Protein AF-A0ABD3WCD5-F1 (afdb_monomer_lite)

pLDDT: mean 80.93, std 11.36, range [48.03, 92.94]

Radius of gyration: 14.45 Å; chains: 1; bounding box: 34×31×34 Å

Sequence (154 aa):
MRLLLVGHSIVARLASNNYLLQVCRVPPGLILQYRLQVPLTYIIFMQIGENEVGREDPSQIMSHIINLCRMYSGMGIEYILVGAFWPRSAPRGISVGQYNRIINSELSRIDEVVPGVHFVHAIGFHRRYLHVDGVHSSVQGRRWFFTECVNIHL

Organism: Sinanodonta woodiana (NCBI:txid1069815)

Structure (mmCIF, N/CA/C/O backbone):
data_AF-A0ABD3WCD5-F1
#
_entry.id   AF-A0ABD3WCD5-F1
#
loop_
_atom_site.group_PDB
_atom_site.id
_atom_site.type_symbol
_atom_site.label_atom_id
_atom_site.label_alt_id
_atom_site.label_comp_id
_atom_site.label_asym_id
_atom_site.label_entity_id
_atom_site.label_seq_id
_atom_site.pdbx_PDB_ins_code
_atom_site.Cartn_x
_atom_site.Cartn_y
_atom_site.Cartn_z
_atom_site.occupancy
_atom_site.B_iso_or_equiv
_atom_site.auth_seq_id
_atom_site.auth_comp_id
_atom_site.auth_asym_id
_atom_site.auth_atom_id
_atom_site.pdbx_PDB_model_num
ATOM 1 N N . MET A 1 1 ? -16.436 -8.201 13.209 1.00 61.59 1 MET A N 1
ATOM 2 C CA . MET A 1 1 ? -15.375 -7.265 12.785 1.00 61.59 1 MET A CA 1
ATOM 3 C C . MET A 1 1 ? -15.573 -6.933 11.312 1.00 61.59 1 MET A C 1
ATOM 5 O O . MET A 1 1 ? -15.885 -7.850 10.559 1.00 61.59 1 MET A O 1
ATOM 9 N N . ARG A 1 2 ? -15.502 -5.658 10.908 1.00 75.94 2 ARG A N 1
ATOM 10 C CA . ARG A 1 2 ? -15.674 -5.232 9.504 1.00 75.94 2 ARG A CA 1
ATOM 11 C C . ARG A 1 2 ? -14.385 -4.573 9.017 1.00 75.94 2 ARG A C 1
ATOM 13 O O . ARG A 1 2 ? -13.809 -3.772 9.745 1.00 75.94 2 ARG A O 1
ATOM 20 N N . LEU A 1 3 ? -13.935 -4.932 7.817 1.00 80.81 3 LEU A N 1
ATOM 21 C CA . LEU A 1 3 ? -12.689 -4.440 7.232 1.00 80.81 3 LEU A CA 1
ATOM 22 C C . LEU A 1 3 ? -13.011 -3.462 6.094 1.00 80.81 3 LEU A C 1
ATOM 24 O O . LEU A 1 3 ? -13.668 -3.827 5.117 1.00 80.81 3 LEU A O 1
ATOM 28 N N . LEU A 1 4 ? -12.548 -2.221 6.220 1.00 84.38 4 LEU A N 1
ATOM 29 C CA . LEU A 1 4 ? -12.576 -1.220 5.156 1.00 84.38 4 LEU A CA 1
ATOM 30 C C . LEU A 1 4 ? -11.232 -1.252 4.431 1.00 84.38 4 LEU A C 1
ATOM 32 O O . LEU A 1 4 ? -10.194 -1.025 5.046 1.00 84.38 4 LEU A O 1
ATOM 36 N N . LEU A 1 5 ? -11.249 -1.485 3.121 1.00 84.56 5 LEU A N 1
ATOM 37 C CA . LEU A 1 5 ? -10.057 -1.361 2.294 1.00 84.56 5 LEU A CA 1
ATOM 38 C C . LEU A 1 5 ? -10.027 0.013 1.615 1.00 84.56 5 LEU A C 1
ATOM 40 O O . LEU A 1 5 ? -10.919 0.365 0.839 1.00 84.56 5 LEU A O 1
ATOM 44 N N . VAL A 1 6 ? -8.970 0.778 1.855 1.00 84.88 6 VAL A N 1
ATOM 45 C CA . VAL A 1 6 ? -8.737 2.092 1.249 1.00 84.88 6 VAL A CA 1
ATOM 46 C C . VAL A 1 6 ? -7.532 1.988 0.331 1.00 84.88 6 VAL A C 1
ATOM 48 O O . VAL A 1 6 ? -6.440 1.609 0.750 1.00 84.88 6 VAL A O 1
ATOM 51 N N . GLY A 1 7 ? -7.703 2.315 -0.944 1.00 84.06 7 GLY A N 1
ATOM 52 C CA . GLY A 1 7 ? -6.586 2.237 -1.870 1.00 84.06 7 GLY A CA 1
ATOM 53 C C . GLY A 1 7 ? -6.920 2.561 -3.307 1.00 84.06 7 GLY A C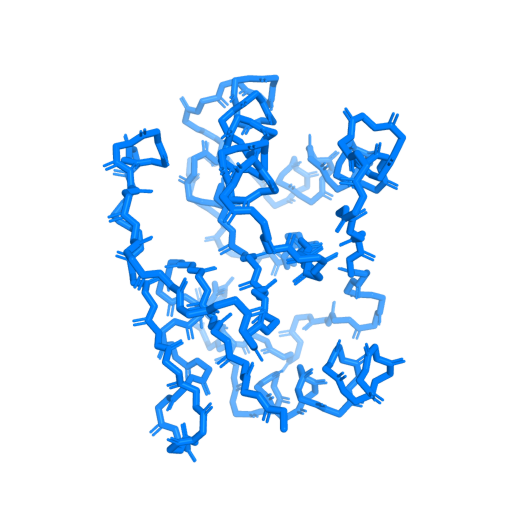 1
ATOM 54 O O . GLY A 1 7 ? -7.988 3.062 -3.645 1.00 84.06 7 GLY A O 1
ATOM 55 N N . HIS A 1 8 ? -5.965 2.273 -4.179 1.00 83.25 8 HIS A N 1
ATOM 56 C CA . HIS A 1 8 ? -6.095 2.507 -5.611 1.00 83.25 8 HIS A CA 1
ATOM 57 C C . HIS A 1 8 ? -6.776 1.326 -6.335 1.00 83.25 8 HIS A C 1
ATOM 59 O O . HIS A 1 8 ? -7.551 0.558 -5.765 1.00 83.25 8 HIS A O 1
ATOM 65 N N . SER A 1 9 ? -6.493 1.161 -7.630 1.00 80.44 9 SER A N 1
ATOM 66 C CA . SER A 1 9 ? -7.024 0.070 -8.455 1.00 80.44 9 SER A CA 1
ATOM 67 C C . SER A 1 9 ? -6.618 -1.326 -7.972 1.00 80.44 9 SER A C 1
ATOM 69 O O . SER A 1 9 ? -7.360 -2.276 -8.210 1.00 80.44 9 SER A O 1
ATOM 71 N N . ILE A 1 10 ? -5.478 -1.464 -7.288 1.00 80.31 10 ILE A N 1
ATOM 72 C CA . ILE A 1 10 ? -5.042 -2.725 -6.671 1.00 80.31 10 ILE A CA 1
ATOM 73 C C . ILE A 1 10 ? -6.029 -3.159 -5.588 1.00 80.31 10 ILE A C 1
ATOM 75 O O . ILE A 1 10 ? -6.574 -4.260 -5.662 1.00 80.31 10 ILE A O 1
ATOM 79 N N . VAL A 1 11 ? -6.336 -2.260 -4.653 1.00 77.25 11 VAL A N 1
ATOM 80 C CA . VAL A 1 11 ? -7.286 -2.518 -3.569 1.00 77.25 11 VAL A CA 1
ATOM 81 C C . VAL A 1 11 ? -8.700 -2.734 -4.097 1.00 77.25 11 VAL A C 1
ATOM 83 O O . VAL A 1 11 ? -9.379 -3.673 -3.688 1.00 77.25 11 VAL A O 1
ATOM 86 N N . ALA A 1 12 ? -9.121 -1.950 -5.092 1.00 74.12 12 ALA A N 1
ATOM 87 C CA . ALA A 1 12 ? -10.424 -2.146 -5.720 1.00 74.12 12 ALA A CA 1
ATOM 88 C C . ALA A 1 12 ? -10.592 -3.541 -6.343 1.00 74.12 12 ALA A C 1
ATOM 90 O O . ALA A 1 12 ? -11.680 -4.114 -6.316 1.00 74.12 12 ALA A O 1
ATOM 91 N N . ARG A 1 13 ? -9.508 -4.135 -6.854 1.00 77.31 13 ARG A N 1
ATOM 92 C CA . ARG A 1 13 ? -9.529 -5.504 -7.383 1.00 77.31 13 ARG A CA 1
ATOM 93 C C . ARG A 1 13 ? -9.530 -6.578 -6.295 1.00 77.31 13 ARG A C 1
ATOM 95 O O . ARG A 1 13 ? -9.967 -7.695 -6.594 1.00 77.31 13 ARG A O 1
ATOM 102 N N . LEU A 1 14 ? -9.096 -6.274 -5.067 1.00 75.94 14 LEU A N 1
ATOM 103 C CA . LEU A 1 14 ? -9.151 -7.210 -3.935 1.00 75.94 14 LEU A CA 1
ATOM 104 C C . LEU A 1 14 ? -10.593 -7.498 -3.512 1.00 75.94 14 LEU A C 1
ATOM 106 O O . LEU A 1 14 ? -10.928 -8.655 -3.272 1.00 75.94 14 LEU A O 1
ATOM 110 N N . ALA A 1 15 ? -11.465 -6.487 -3.505 1.00 69.00 15 ALA A N 1
ATOM 111 C CA . ALA A 1 15 ? -12.844 -6.658 -3.041 1.00 69.00 15 ALA A CA 1
ATOM 112 C C . ALA A 1 15 ? -13.832 -7.180 -4.080 1.00 69.00 15 ALA A C 1
ATOM 114 O O . ALA A 1 15 ? -14.967 -7.483 -3.728 1.00 69.00 15 ALA A O 1
ATOM 115 N N . SER A 1 16 ? -13.411 -7.342 -5.340 1.00 63.44 16 SER A N 1
ATOM 116 C CA . SER A 1 16 ? -14.290 -7.820 -6.423 1.00 63.44 16 SER A CA 1
ATOM 117 C C . SER A 1 16 ? -14.991 -9.165 -6.155 1.00 63.44 16 SER A C 1
ATOM 119 O O . SER A 1 16 ? -15.909 -9.499 -6.890 1.00 63.44 16 SER A O 1
ATOM 121 N N . ASN A 1 17 ? -14.612 -9.907 -5.103 1.00 55.50 17 ASN A N 1
ATOM 122 C CA . ASN A 1 17 ? -15.208 -11.193 -4.727 1.00 55.50 17 ASN A CA 1
ATOM 123 C C . ASN A 1 17 ? -15.587 -11.318 -3.236 1.00 55.50 17 ASN A C 1
ATOM 125 O O . ASN A 1 17 ? -15.798 -12.437 -2.774 1.00 55.50 17 ASN A O 1
ATOM 129 N N . ASN A 1 18 ? -15.621 -10.233 -2.451 1.00 55.78 18 ASN A N 1
ATOM 130 C CA . ASN A 1 18 ? -15.864 -10.346 -1.008 1.00 55.78 18 ASN A CA 1
ATOM 131 C C . ASN A 1 18 ? -16.772 -9.220 -0.488 1.00 55.78 18 ASN A C 1
ATOM 133 O O . ASN A 1 18 ? -16.373 -8.062 -0.394 1.00 55.78 18 ASN A O 1
ATOM 137 N N . TYR A 1 19 ? -18.004 -9.589 -0.143 1.00 48.03 19 TYR A N 1
ATOM 138 C CA . TYR A 1 19 ? -19.089 -8.705 0.306 1.00 48.03 19 TYR A CA 1
ATOM 139 C C . TYR A 1 19 ? -18.855 -8.087 1.693 1.00 48.03 19 TYR A C 1
ATOM 141 O O . TYR A 1 19 ? -19.581 -7.179 2.092 1.00 48.03 19 TYR A O 1
ATOM 149 N N . LEU A 1 20 ? -17.840 -8.553 2.427 1.00 49.34 20 LEU A N 1
ATOM 150 C CA . LEU A 1 20 ? -17.441 -7.999 3.725 1.00 49.34 20 LEU A CA 1
ATOM 151 C C . LEU A 1 20 ? -16.447 -6.834 3.611 1.00 49.34 20 LEU A C 1
ATOM 153 O O . LEU A 1 20 ? -16.042 -6.283 4.633 1.00 49.34 20 LEU A O 1
ATOM 157 N N . LEU A 1 21 ? -16.050 -6.470 2.388 1.00 56.59 21 LEU A N 1
ATOM 158 C CA . LEU A 1 21 ? -15.049 -5.444 2.122 1.00 56.59 21 LEU A CA 1
ATOM 159 C C . LEU A 1 21 ? -15.707 -4.234 1.481 1.00 56.59 21 LEU A C 1
ATOM 161 O O . LEU A 1 21 ? -16.128 -4.266 0.324 1.00 56.59 21 LEU A O 1
ATOM 165 N N . GLN A 1 22 ? -15.739 -3.133 2.219 1.00 57.59 22 GLN A N 1
ATOM 166 C CA . GLN A 1 22 ? -16.003 -1.843 1.608 1.00 57.59 22 GLN A CA 1
ATOM 167 C C . GLN A 1 22 ? -14.700 -1.370 0.956 1.00 57.59 22 GLN A C 1
ATOM 169 O O . GLN A 1 22 ? -13.646 -1.384 1.589 1.00 57.59 22 GLN A O 1
ATOM 174 N N . VAL A 1 23 ? -14.752 -1.001 -0.324 1.00 57.66 23 VAL A N 1
ATOM 175 C CA . VAL A 1 23 ? -13.612 -0.392 -1.017 1.00 57.66 23 VAL A CA 1
ATOM 176 C C . VAL A 1 23 ? -13.849 1.079 -1.147 1.00 57.66 23 VAL A C 1
ATOM 178 O O . VAL A 1 23 ? -14.877 1.515 -1.665 1.00 57.66 23 VAL A O 1
ATOM 181 N N . CYS A 1 24 ? -12.822 1.828 -0.799 1.00 58.81 24 CYS A N 1
ATOM 182 C CA . CYS A 1 24 ? -12.738 3.211 -1.171 1.00 58.81 24 CYS A CA 1
ATOM 183 C C . CYS A 1 24 ? -11.581 3.457 -2.117 1.00 58.81 24 CYS A C 1
ATOM 185 O O . CYS A 1 24 ? -10.412 3.271 -1.774 1.00 58.81 24 CYS A O 1
ATOM 187 N N . ARG A 1 25 ? -11.946 3.856 -3.337 1.00 58.09 25 ARG A N 1
ATOM 188 C CA . ARG A 1 25 ? -10.995 4.166 -4.392 1.00 58.09 25 ARG A CA 1
ATOM 189 C C . ARG A 1 25 ? -10.514 5.601 -4.232 1.00 58.09 25 ARG A C 1
ATOM 191 O O . ARG A 1 25 ? -11.295 6.530 -4.428 1.00 58.09 25 ARG A O 1
ATOM 198 N N . VAL A 1 26 ? -9.229 5.762 -3.950 1.00 61.12 26 VAL A N 1
ATOM 199 C CA . VAL A 1 26 ? -8.553 7.063 -3.985 1.00 61.12 26 VAL A CA 1
ATOM 200 C C . VAL A 1 26 ? -8.084 7.309 -5.426 1.00 61.12 26 VAL A C 1
ATOM 202 O O . VAL A 1 26 ? -7.414 6.442 -5.996 1.00 61.12 26 VAL A O 1
ATOM 205 N N . PRO A 1 27 ? -8.479 8.409 -6.091 1.00 59.75 27 PRO A N 1
ATOM 206 C CA . PRO A 1 27 ? -7.898 8.781 -7.378 1.00 59.75 27 PRO A CA 1
ATOM 207 C C . PRO A 1 27 ? -6.436 9.227 -7.207 1.00 59.75 27 PRO A C 1
ATOM 209 O O . PRO A 1 27 ? -6.113 9.817 -6.175 1.00 59.75 27 PRO A O 1
ATOM 212 N N . PRO A 1 28 ? -5.559 8.996 -8.205 1.00 62.06 28 PRO A N 1
ATOM 213 C CA . PRO A 1 28 ? -4.180 9.479 -8.143 1.00 62.06 28 PRO A CA 1
ATOM 214 C C . PRO A 1 28 ? -4.120 10.988 -7.865 1.00 62.06 28 PRO A C 1
ATOM 216 O O . PRO A 1 28 ? -4.871 11.745 -8.484 1.00 62.06 28 PRO A O 1
ATOM 219 N N . GLY A 1 29 ? -3.242 11.411 -6.954 1.00 60.25 29 GLY A N 1
ATOM 220 C CA . GLY A 1 29 ? -3.066 12.822 -6.571 1.00 60.25 29 GLY A CA 1
ATOM 221 C C . GLY A 1 29 ? -4.110 13.398 -5.597 1.00 60.25 29 GLY A C 1
ATOM 222 O O . GLY A 1 29 ? -4.049 14.583 -5.285 1.00 60.25 29 GLY A O 1
ATOM 223 N N . LEU A 1 30 ? -5.061 12.597 -5.091 1.00 59.94 30 LEU A N 1
ATOM 224 C CA . LEU A 1 30 ? -6.111 13.059 -4.160 1.00 59.94 30 LEU A CA 1
ATOM 225 C C . LEU A 1 30 ? -6.010 12.471 -2.744 1.00 59.94 30 LEU A C 1
ATOM 227 O O . LEU A 1 30 ? -6.994 12.496 -2.004 1.00 59.94 30 LEU A O 1
ATOM 231 N N . ILE A 1 31 ? -4.836 11.977 -2.333 1.00 60.31 31 ILE A N 1
ATOM 232 C CA . ILE A 1 31 ? -4.644 11.353 -1.008 1.00 60.31 31 ILE A CA 1
ATOM 233 C C . ILE A 1 31 ? -5.119 12.280 0.129 1.00 60.31 31 ILE A C 1
ATOM 235 O O . ILE A 1 31 ? -5.769 11.819 1.062 1.00 60.31 31 ILE A O 1
ATOM 239 N N . LEU A 1 32 ? -4.876 13.593 0.019 1.00 52.41 32 LEU A N 1
ATOM 240 C CA . LEU A 1 32 ? -5.211 14.579 1.056 1.00 52.41 32 LEU A CA 1
ATOM 241 C C . LEU A 1 32 ? -6.680 15.033 1.091 1.00 52.41 32 LEU A C 1
ATOM 243 O O . LEU A 1 32 ? -7.121 15.578 2.100 1.00 52.41 32 LEU A O 1
ATOM 247 N N . GLN A 1 33 ? -7.449 14.848 0.016 1.00 56.41 33 GLN A N 1
ATOM 248 C CA . GLN A 1 33 ? -8.845 15.318 -0.048 1.00 56.41 33 GLN A CA 1
ATOM 249 C C . GLN A 1 33 ? -9.851 14.246 0.389 1.00 56.41 33 GLN A C 1
ATOM 251 O O . GLN A 1 33 ? -11.064 14.462 0.367 1.00 56.41 33 GLN A O 1
ATOM 256 N N . TYR A 1 34 ? -9.358 13.075 0.782 1.00 60.50 34 TYR A N 1
ATOM 257 C CA . TYR A 1 34 ? -10.184 11.896 0.931 1.00 60.50 34 TYR A CA 1
ATOM 258 C C . TYR A 1 34 ? -10.731 11.752 2.352 1.00 60.50 34 TYR A C 1
ATOM 260 O O . TYR A 1 34 ? -10.074 11.201 3.230 1.00 60.50 34 TYR A O 1
ATOM 268 N N . ARG A 1 35 ? -11.955 12.242 2.581 1.00 64.31 35 ARG A N 1
ATOM 269 C CA . ARG A 1 35 ? -12.676 12.098 3.854 1.00 64.31 35 ARG A CA 1
ATOM 270 C C . ARG A 1 35 ? -13.801 11.087 3.712 1.00 64.31 35 ARG A C 1
ATOM 272 O O . ARG A 1 35 ? -14.767 11.335 2.995 1.00 64.31 35 ARG A O 1
ATOM 279 N N . LEU A 1 36 ? -13.697 9.976 4.429 1.00 69.56 36 LEU A N 1
ATOM 280 C CA . LEU A 1 36 ? -14.781 9.009 4.544 1.00 69.56 36 LEU A CA 1
ATOM 281 C C . LEU A 1 36 ? -15.383 9.066 5.935 1.00 69.56 36 LEU A C 1
ATOM 283 O O . LEU A 1 36 ? -14.661 9.062 6.928 1.00 69.56 36 LEU A O 1
ATOM 287 N N . GLN A 1 37 ? -16.709 9.041 6.005 1.00 72.62 37 GLN A N 1
ATOM 288 C CA . GLN A 1 37 ? -17.386 8.688 7.243 1.00 72.62 37 GLN A CA 1
ATOM 289 C C . GLN A 1 37 ? -17.296 7.171 7.412 1.00 72.62 37 GLN A C 1
ATOM 291 O O . GLN A 1 37 ? -17.922 6.416 6.669 1.00 72.62 37 GLN A O 1
ATOM 296 N N . VAL A 1 38 ? -16.473 6.737 8.364 1.00 73.62 38 VAL A N 1
ATOM 297 C CA . VAL A 1 38 ? -16.245 5.323 8.671 1.00 73.62 38 VAL A CA 1
ATOM 298 C C . VAL A 1 38 ? -16.751 5.064 10.088 1.00 73.62 38 VAL A C 1
ATOM 300 O O . VAL A 1 38 ? -16.364 5.798 10.998 1.00 73.62 38 VAL A O 1
ATOM 303 N N . PRO A 1 39 ? -17.623 4.065 10.312 1.00 77.62 39 PRO A N 1
ATOM 304 C CA . PRO A 1 39 ? -18.032 3.707 11.664 1.00 77.62 39 PRO A CA 1
ATOM 305 C C . PRO A 1 39 ? -16.829 3.248 12.498 1.00 77.62 39 PRO A C 1
ATOM 307 O O . PRO A 1 39 ? -15.974 2.525 11.991 1.00 77.62 39 PRO A O 1
ATOM 310 N N . LEU A 1 40 ? -16.807 3.595 13.789 1.00 79.31 40 LEU A N 1
ATOM 311 C CA . LEU A 1 40 ? -15.679 3.312 14.694 1.00 79.31 40 LEU A CA 1
ATOM 312 C C . LEU A 1 40 ? -15.339 1.820 14.841 1.00 79.31 40 LEU A C 1
ATOM 314 O O . LEU A 1 40 ? -14.239 1.460 15.232 1.00 79.31 40 LEU A O 1
ATOM 318 N N . THR A 1 41 ? -16.277 0.939 14.499 1.00 79.94 41 THR A N 1
ATOM 319 C CA . THR A 1 41 ? -16.129 -0.520 14.592 1.00 79.94 41 THR A CA 1
ATOM 320 C C . THR A 1 41 ? -15.359 -1.151 13.428 1.00 79.94 41 THR A C 1
ATOM 322 O O . THR A 1 41 ? -15.253 -2.381 13.359 1.00 79.94 41 THR A O 1
ATOM 325 N N . TYR A 1 42 ? -14.875 -0.346 12.479 1.00 80.75 42 TYR A N 1
ATOM 326 C CA . TYR A 1 42 ? -14.117 -0.829 11.330 1.00 80.75 42 TYR A CA 1
ATOM 327 C C . TYR A 1 42 ? -12.620 -0.828 11.604 1.00 80.75 42 TYR A C 1
ATOM 329 O O . TYR A 1 42 ? -12.067 0.128 12.136 1.00 80.75 42 TYR A O 1
ATOM 337 N N . ILE A 1 43 ? -11.966 -1.873 11.108 1.00 85.88 43 ILE A N 1
ATOM 338 C CA . ILE A 1 43 ? -10.527 -1.858 10.867 1.00 85.88 43 ILE A CA 1
ATOM 339 C C . ILE A 1 43 ? -10.317 -1.270 9.480 1.00 85.88 43 ILE A C 1
ATOM 341 O O . ILE A 1 43 ? -11.002 -1.666 8.531 1.00 85.88 43 ILE A O 1
ATOM 345 N N . ILE A 1 44 ? -9.387 -0.330 9.351 1.00 88.31 44 ILE A N 1
ATOM 346 C CA . ILE A 1 44 ? -9.058 0.273 8.059 1.00 88.31 44 ILE A CA 1
ATOM 347 C C . ILE A 1 44 ? -7.732 -0.295 7.580 1.00 88.31 44 ILE A C 1
ATOM 349 O O . ILE A 1 44 ? -6.715 -0.072 8.217 1.00 88.31 44 ILE A O 1
ATOM 353 N N . PHE A 1 45 ? -7.722 -0.970 6.434 1.00 89.69 45 PHE A N 1
ATOM 354 C CA . PHE A 1 45 ? -6.492 -1.315 5.728 1.00 89.69 45 PHE A CA 1
ATOM 355 C C . PHE A 1 45 ? -6.261 -0.338 4.575 1.00 89.69 45 PHE A C 1
ATOM 357 O O . PHE A 1 45 ? -7.093 -0.226 3.672 1.00 89.69 45 PHE A O 1
ATOM 364 N N . MET A 1 46 ? -5.127 0.354 4.588 1.00 89.56 46 MET A N 1
ATOM 365 C CA . MET A 1 46 ? -4.739 1.345 3.593 1.00 89.56 46 MET A CA 1
ATOM 366 C C . MET A 1 46 ? -3.573 0.843 2.746 1.00 89.56 46 MET A C 1
ATOM 368 O O . MET A 1 46 ? -2.507 0.531 3.265 1.00 89.56 46 MET A O 1
ATOM 372 N N . GLN A 1 47 ? -3.745 0.850 1.427 1.00 88.19 47 GLN A N 1
ATOM 373 C CA . GLN A 1 47 ? -2.657 0.687 0.461 1.00 88.19 47 GLN A CA 1
ATOM 374 C C . GLN A 1 47 ? -2.784 1.781 -0.608 1.00 88.19 47 GLN A C 1
ATOM 376 O O . GLN A 1 47 ? -3.503 1.662 -1.608 1.00 88.19 47 GLN A O 1
ATOM 381 N N . ILE A 1 48 ? -2.107 2.896 -0.342 1.00 88.06 48 ILE A N 1
ATOM 382 C CA . ILE A 1 48 ? -2.179 4.179 -1.059 1.00 88.06 48 ILE A CA 1
ATOM 383 C C . ILE A 1 48 ? -0.767 4.726 -1.306 1.00 88.06 48 ILE A C 1
ATOM 385 O O . ILE A 1 48 ? 0.164 4.300 -0.644 1.00 88.06 48 ILE A O 1
ATOM 389 N N . GLY A 1 49 ? -0.591 5.656 -2.248 1.00 87.31 49 GLY A N 1
ATOM 390 C CA . GLY A 1 49 ? 0.715 6.267 -2.560 1.00 87.31 49 GLY A CA 1
ATOM 391 C C . GLY A 1 49 ? 1.529 5.566 -3.658 1.00 87.31 49 GLY A C 1
ATOM 392 O O . GLY A 1 49 ? 2.433 6.154 -4.243 1.00 87.31 49 GLY A O 1
ATOM 393 N N . GLU A 1 50 ? 1.203 4.318 -4.007 1.00 87.69 50 GLU A N 1
ATOM 394 C CA . GLU A 1 50 ? 1.964 3.564 -5.015 1.00 87.69 50 GLU A CA 1
ATOM 395 C C . GLU A 1 50 ? 1.914 4.159 -6.440 1.00 87.69 50 GLU A C 1
ATOM 397 O O . GLU A 1 50 ? 2.740 3.819 -7.290 1.00 87.69 50 GLU A O 1
ATOM 402 N N . ASN A 1 51 ? 0.911 4.983 -6.760 1.00 85.31 51 ASN A N 1
ATOM 403 C CA . ASN A 1 51 ? 0.779 5.602 -8.086 1.00 85.31 51 ASN A CA 1
ATOM 404 C C . ASN A 1 51 ? 1.523 6.933 -8.197 1.00 85.31 51 ASN A C 1
ATOM 406 O O . ASN A 1 51 ? 1.744 7.415 -9.311 1.00 85.31 51 ASN A O 1
ATOM 410 N N . GLU A 1 52 ? 1.873 7.502 -7.053 1.00 86.88 52 GLU A N 1
ATOM 411 C CA . GLU A 1 52 ? 2.605 8.744 -6.882 1.00 86.88 52 GLU A CA 1
ATOM 412 C C . GLU A 1 52 ? 4.121 8.493 -6.961 1.00 86.88 52 GLU A C 1
ATOM 414 O O . GLU A 1 52 ? 4.884 9.392 -7.310 1.00 86.88 52 GLU A O 1
ATOM 419 N N . VAL A 1 53 ? 4.572 7.250 -6.741 1.00 87.06 53 VAL A N 1
ATOM 420 C CA . VAL A 1 53 ? 5.982 6.859 -6.902 1.00 87.06 53 VAL A CA 1
ATOM 421 C C . VAL A 1 53 ? 6.459 7.128 -8.330 1.00 87.06 53 VAL A C 1
ATOM 423 O O . VAL A 1 53 ? 5.877 6.633 -9.296 1.00 87.06 53 VAL A O 1
ATOM 426 N N . GLY A 1 54 ? 7.547 7.892 -8.457 1.00 85.12 54 GLY A N 1
ATOM 427 C CA . GLY A 1 54 ? 8.086 8.346 -9.745 1.00 85.12 54 GLY A CA 1
ATOM 428 C C . GLY A 1 54 ? 7.455 9.639 -10.271 1.00 85.12 54 GLY A C 1
ATOM 429 O O . GLY A 1 54 ? 7.835 10.098 -11.344 1.00 85.12 54 GLY A O 1
ATOM 430 N N . ARG A 1 55 ? 6.497 10.222 -9.540 1.00 85.81 55 ARG A N 1
ATOM 431 C CA . ARG A 1 55 ? 5.853 11.509 -9.856 1.00 85.81 55 ARG A CA 1
ATOM 432 C C . ARG A 1 55 ? 6.026 12.534 -8.742 1.00 85.81 55 ARG A C 1
ATOM 434 O O . ARG A 1 55 ? 6.181 13.712 -9.035 1.00 85.81 55 ARG A O 1
ATOM 441 N N . GLU A 1 56 ? 5.992 12.074 -7.498 1.00 85.62 56 GLU A N 1
ATOM 442 C CA . GLU A 1 56 ? 6.150 12.888 -6.296 1.00 85.62 56 GLU A CA 1
ATOM 443 C C . GLU A 1 56 ? 7.409 12.478 -5.530 1.00 85.62 56 GLU A C 1
ATOM 445 O O . GLU A 1 56 ? 7.916 11.358 -5.676 1.00 85.62 56 GLU A O 1
ATOM 450 N N . ASP A 1 57 ? 7.909 13.398 -4.706 1.00 87.06 57 ASP A N 1
ATOM 451 C CA . ASP A 1 57 ? 9.008 13.105 -3.795 1.00 87.06 57 ASP A CA 1
ATOM 452 C C . ASP A 1 57 ? 8.557 12.085 -2.725 1.00 87.06 57 ASP A C 1
ATOM 454 O O . ASP A 1 57 ? 7.451 12.215 -2.186 1.00 87.06 57 ASP A O 1
ATOM 458 N N . PRO A 1 58 ? 9.379 11.077 -2.372 1.00 86.75 58 PRO A N 1
ATOM 459 C CA . PRO A 1 58 ? 9.004 10.070 -1.377 1.00 86.75 58 PRO A CA 1
ATOM 460 C C . PRO A 1 58 ? 8.570 10.661 -0.030 1.00 86.75 58 PRO A C 1
ATOM 462 O O . PRO A 1 58 ? 7.642 10.140 0.591 1.00 86.75 58 PRO A O 1
ATOM 465 N N . SER A 1 59 ? 9.175 11.773 0.401 1.00 88.38 59 SER A N 1
ATOM 466 C CA . SER A 1 59 ? 8.798 12.450 1.647 1.00 88.38 59 SER A CA 1
ATOM 467 C C . SER A 1 59 ? 7.402 13.079 1.570 1.00 88.38 59 SER A C 1
ATOM 469 O O . SER A 1 59 ? 6.664 13.056 2.557 1.00 88.38 59 SER A O 1
ATOM 471 N N . GLN A 1 60 ? 6.994 13.574 0.396 1.00 88.94 60 GLN A N 1
ATOM 472 C CA . GLN A 1 60 ? 5.644 14.099 0.171 1.00 88.94 60 GLN A CA 1
ATOM 473 C C . GLN A 1 60 ? 4.610 12.976 0.232 1.00 88.94 60 GLN A C 1
ATOM 475 O O . GLN A 1 60 ? 3.613 13.100 0.945 1.00 88.94 60 GLN A O 1
ATOM 480 N N . ILE A 1 61 ? 4.890 11.845 -0.423 1.00 88.94 61 ILE A N 1
ATOM 481 C CA . ILE A 1 61 ? 4.023 10.659 -0.383 1.00 88.94 61 ILE A CA 1
ATOM 482 C C . ILE A 1 61 ? 3.847 10.186 1.066 1.00 88.94 61 ILE A C 1
ATOM 484 O O . ILE A 1 61 ? 2.720 9.982 1.519 1.00 88.94 61 ILE A O 1
ATOM 488 N N . MET A 1 62 ? 4.943 10.080 1.823 1.00 90.31 62 MET A N 1
ATOM 489 C CA . MET A 1 62 ? 4.906 9.702 3.239 1.00 90.31 62 MET A CA 1
ATOM 490 C C . MET A 1 62 ? 4.112 10.694 4.092 1.00 90.31 62 MET A C 1
ATOM 492 O O . MET A 1 62 ? 3.273 10.276 4.889 1.00 90.31 62 MET A O 1
ATOM 496 N N . SER A 1 63 ? 4.315 11.998 3.897 1.00 90.75 63 SER A N 1
ATOM 497 C CA . SER A 1 63 ? 3.551 13.044 4.587 1.00 90.75 63 SER A CA 1
ATOM 498 C C . SER A 1 63 ? 2.047 12.916 4.323 1.00 90.75 63 SER A C 1
ATOM 500 O O . SER A 1 63 ? 1.243 12.973 5.256 1.00 90.75 63 SER A O 1
ATOM 502 N N . HIS A 1 64 ? 1.648 12.657 3.074 1.00 88.81 64 HIS A N 1
ATOM 503 C CA . HIS A 1 64 ? 0.246 12.437 2.718 1.00 88.81 64 HIS A CA 1
ATOM 504 C C . HIS A 1 64 ? -0.351 11.217 3.434 1.00 88.81 64 HIS A C 1
ATOM 506 O O . HIS A 1 64 ? -1.456 11.307 3.972 1.00 88.81 64 HIS A O 1
ATOM 512 N N . ILE A 1 65 ? 0.386 10.103 3.488 1.00 91.38 65 ILE A N 1
ATOM 513 C CA . ILE A 1 65 ? -0.042 8.879 4.181 1.00 91.38 65 ILE A CA 1
ATOM 514 C C . ILE A 1 65 ? -0.179 9.128 5.690 1.00 91.38 65 ILE A C 1
ATOM 516 O O . ILE A 1 65 ? -1.212 8.794 6.271 1.00 91.38 65 ILE A O 1
ATOM 520 N N . ILE A 1 66 ? 0.812 9.767 6.319 1.00 92.19 66 ILE A N 1
ATOM 521 C CA . ILE A 1 66 ? 0.802 10.102 7.753 1.00 92.19 66 ILE A CA 1
ATOM 522 C C . ILE A 1 66 ? -0.386 11.004 8.095 1.00 92.19 66 ILE A C 1
ATOM 524 O O . ILE A 1 66 ? -1.100 10.742 9.064 1.00 92.19 66 ILE A O 1
ATOM 528 N N . ASN A 1 67 ? -0.629 12.049 7.301 1.00 90.88 67 ASN A N 1
ATOM 529 C CA . ASN A 1 67 ? -1.744 12.969 7.525 1.00 90.88 67 ASN A CA 1
ATOM 530 C C . ASN A 1 67 ? -3.094 12.258 7.418 1.00 90.88 67 ASN A C 1
ATOM 532 O O . ASN A 1 67 ? -3.980 12.502 8.238 1.00 90.88 67 ASN A O 1
ATOM 536 N N . LEU A 1 68 ? -3.239 11.342 6.457 1.00 88.81 68 LEU A N 1
ATOM 537 C CA . LEU A 1 68 ? -4.451 10.544 6.327 1.00 88.81 68 LEU A CA 1
ATOM 538 C C . LEU A 1 68 ? -4.650 9.627 7.542 1.00 88.81 68 LEU A C 1
ATOM 540 O O . LEU A 1 68 ? -5.746 9.572 8.097 1.00 88.81 68 LEU A O 1
ATOM 544 N N . CYS A 1 69 ? -3.591 8.960 8.002 1.00 91.38 69 CYS A N 1
ATOM 545 C CA . CYS A 1 69 ? -3.657 8.106 9.185 1.00 91.38 69 CYS A CA 1
ATOM 546 C C . CYS A 1 69 ? -4.022 8.900 10.446 1.00 91.38 69 CYS A C 1
ATOM 548 O O . CYS A 1 69 ? -4.910 8.491 11.190 1.00 91.38 69 CYS A O 1
ATOM 550 N N . ARG A 1 70 ? -3.403 10.070 10.655 1.00 91.44 70 ARG A N 1
ATOM 551 C CA . ARG A 1 70 ? -3.728 10.978 11.769 1.00 91.44 70 ARG A CA 1
ATOM 552 C C . ARG A 1 70 ? -5.172 11.450 11.726 1.00 91.44 70 ARG A C 1
ATOM 554 O O . ARG A 1 70 ? -5.809 11.534 12.769 1.00 91.44 70 ARG A O 1
ATOM 561 N N . MET A 1 71 ? -5.695 11.734 10.536 1.00 89.06 71 MET A N 1
ATOM 562 C CA . MET A 1 71 ? -7.093 12.114 10.370 1.00 89.06 71 MET A CA 1
ATOM 563 C C . MET A 1 71 ? -8.031 10.989 10.830 1.00 89.06 71 MET A C 1
ATOM 565 O O . MET A 1 71 ? -8.923 11.255 11.627 1.00 89.06 71 MET A O 1
ATOM 569 N N . TYR A 1 72 ? -7.826 9.744 10.383 1.00 87.88 72 TYR A N 1
ATOM 570 C CA . TYR A 1 72 ? -8.678 8.621 10.801 1.00 87.88 72 TYR A CA 1
ATOM 571 C C . TYR A 1 72 ? -8.496 8.248 12.278 1.00 87.88 72 TYR A C 1
ATOM 573 O O . TYR A 1 72 ? -9.485 7.992 12.962 1.00 87.88 72 TYR A O 1
ATOM 581 N N . SER A 1 73 ? -7.266 8.287 12.795 1.00 88.56 73 SER A N 1
ATOM 582 C CA . SER A 1 73 ? -6.986 8.078 14.222 1.00 88.56 73 SER A CA 1
ATOM 583 C C . SER A 1 73 ? -7.691 9.143 15.076 1.00 88.56 73 SER A C 1
ATOM 585 O O . SE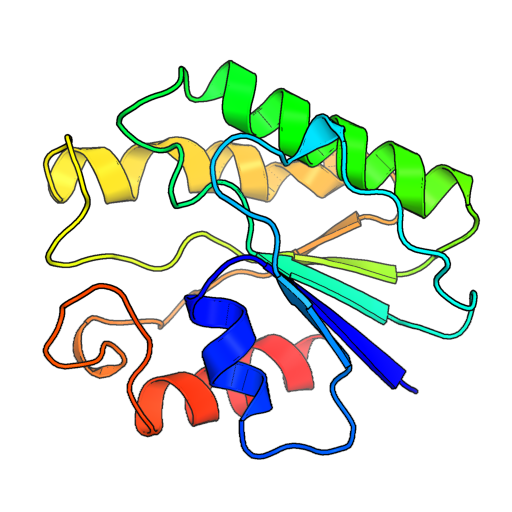R A 1 73 ? -8.404 8.816 16.021 1.00 88.56 73 SER A O 1
ATOM 587 N N . GLY A 1 74 ? -7.635 10.416 14.665 1.00 87.00 74 GLY A N 1
ATOM 588 C CA . GLY A 1 74 ? -8.349 11.522 15.315 1.00 87.00 74 GLY A CA 1
ATOM 589 C C . GLY A 1 74 ? -9.879 11.436 15.234 1.00 87.00 74 GLY A C 1
ATOM 590 O O . GLY A 1 74 ? -10.565 12.102 16.005 1.00 87.00 74 GLY A O 1
ATOM 591 N N . MET A 1 75 ? -10.429 10.605 14.342 1.00 86.25 75 MET A N 1
ATOM 592 C CA . MET A 1 75 ? -11.860 10.280 14.301 1.00 86.25 75 MET A CA 1
ATOM 593 C C . MET A 1 75 ? -12.247 9.165 15.285 1.00 86.25 75 MET A C 1
ATOM 595 O O . MET A 1 75 ? -13.429 8.850 15.377 1.00 86.25 75 MET A O 1
ATOM 599 N N . GLY A 1 76 ? -11.292 8.576 16.012 1.00 86.75 76 GLY A N 1
ATOM 600 C CA . GLY A 1 76 ? -11.519 7.478 16.955 1.00 86.75 76 GLY A CA 1
ATOM 601 C C . GLY A 1 76 ? -11.411 6.081 16.338 1.00 86.75 76 GLY A C 1
ATOM 602 O O . GLY A 1 76 ? -11.892 5.123 16.935 1.00 86.75 76 GLY A O 1
ATOM 603 N N . ILE A 1 77 ? -10.824 5.944 15.142 1.00 86.44 77 ILE A N 1
ATOM 604 C CA . ILE A 1 77 ? -10.517 4.627 14.568 1.00 86.44 77 ILE A CA 1
ATOM 605 C C . ILE A 1 77 ? -9.275 4.070 15.264 1.00 86.44 77 ILE A C 1
ATOM 607 O O . ILE A 1 77 ? -8.175 4.586 15.074 1.00 86.44 77 ILE A O 1
ATOM 611 N N . GLU A 1 78 ? -9.451 3.006 16.044 1.00 81.31 78 GLU A N 1
ATOM 612 C CA . GLU A 1 78 ? -8.377 2.429 16.864 1.00 81.31 78 GLU A CA 1
ATOM 613 C C . GLU A 1 78 ? -7.403 1.545 16.073 1.00 81.31 78 GLU A C 1
ATOM 615 O O . GLU A 1 78 ? -6.246 1.419 16.459 1.00 81.31 78 GLU A O 1
ATOM 620 N N . TYR A 1 79 ? -7.855 0.950 14.963 1.00 87.06 79 TYR A N 1
ATOM 621 C CA . TYR A 1 79 ? -7.078 -0.031 14.202 1.00 87.06 79 TYR A CA 1
ATOM 622 C C . TYR A 1 79 ? -6.931 0.384 12.739 1.00 87.06 79 TYR A C 1
ATOM 624 O O . TYR A 1 79 ? -7.792 0.111 11.891 1.00 87.06 79 TYR A O 1
ATOM 632 N N . ILE A 1 80 ? -5.804 1.032 12.440 1.00 91.31 80 ILE A N 1
ATOM 633 C CA . ILE A 1 80 ? -5.410 1.414 11.082 1.00 91.31 80 ILE A CA 1
ATOM 634 C C . ILE A 1 80 ? -4.203 0.575 10.670 1.00 91.31 80 ILE A C 1
ATOM 636 O O . ILE A 1 80 ? -3.134 0.654 11.263 1.00 91.31 80 ILE A O 1
ATOM 640 N N . LEU A 1 81 ? -4.366 -0.214 9.620 1.00 91.94 81 LEU A N 1
ATOM 641 C CA . LEU A 1 81 ? -3.326 -1.022 9.006 1.00 91.94 81 LEU A CA 1
ATOM 642 C C . LEU A 1 81 ? -2.834 -0.315 7.742 1.00 91.94 81 LEU A C 1
ATOM 644 O O . LEU A 1 81 ? -3.634 -0.005 6.862 1.00 91.94 81 LEU A O 1
ATOM 648 N N . VAL A 1 82 ? -1.532 -0.084 7.607 1.00 92.12 82 VAL A N 1
ATOM 649 C CA . VAL A 1 82 ? -0.928 0.484 6.393 1.00 92.12 82 VAL A CA 1
ATOM 650 C C . VAL A 1 82 ? -0.082 -0.580 5.715 1.00 92.12 82 VAL A C 1
ATOM 652 O O . VAL A 1 82 ? 0.921 -1.037 6.256 1.00 92.12 82 VAL A O 1
ATOM 655 N N . GLY A 1 83 ? -0.505 -0.996 4.526 1.00 90.50 83 GLY A N 1
ATOM 656 C CA . GLY A 1 83 ? 0.160 -2.028 3.746 1.00 90.50 83 GLY A CA 1
ATOM 657 C C . GLY A 1 83 ? 1.441 -1.540 3.081 1.00 90.50 83 GLY A C 1
ATOM 658 O O . GLY A 1 83 ? 1.491 -0.448 2.511 1.00 90.50 83 GLY A O 1
ATOM 659 N N . ALA A 1 84 ? 2.458 -2.398 3.084 1.00 89.94 84 ALA A N 1
ATOM 660 C CA . ALA A 1 84 ? 3.650 -2.225 2.266 1.00 89.94 84 ALA A CA 1
ATO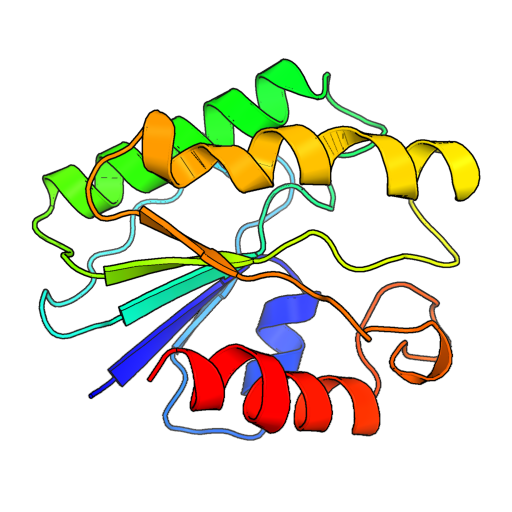M 661 C C . ALA A 1 84 ? 3.296 -2.104 0.777 1.00 89.94 84 ALA A C 1
ATOM 663 O O . ALA A 1 84 ? 2.395 -2.780 0.271 1.00 89.94 84 ALA A O 1
ATOM 664 N N . PHE A 1 85 ? 4.071 -1.303 0.049 1.00 89.06 85 PHE A N 1
ATOM 665 C CA . PHE A 1 85 ? 3.952 -1.203 -1.398 1.00 89.06 85 PHE A CA 1
ATOM 666 C C . PHE A 1 85 ? 4.389 -2.516 -2.022 1.00 89.06 85 PHE A C 1
ATOM 668 O O . PHE A 1 85 ? 5.490 -3.017 -1.755 1.00 89.06 85 PHE A O 1
ATOM 675 N N . TRP A 1 86 ? 3.531 -3.071 -2.870 1.00 88.62 86 TRP A N 1
ATOM 676 C CA . TRP A 1 86 ? 3.833 -4.323 -3.543 1.00 88.62 86 TRP A CA 1
ATOM 677 C C . TRP A 1 86 ? 4.838 -4.094 -4.666 1.00 88.62 86 TRP A C 1
ATOM 679 O O . TRP A 1 86 ? 4.793 -3.057 -5.338 1.00 88.62 86 TRP A O 1
ATOM 689 N N . PRO A 1 87 ? 5.739 -5.059 -4.917 1.00 88.19 87 PRO A N 1
ATOM 690 C CA . PRO A 1 87 ? 6.654 -4.968 -6.040 1.00 88.19 87 PRO A CA 1
ATOM 691 C C . PRO A 1 87 ? 5.873 -4.852 -7.349 1.00 88.19 87 PRO A C 1
ATOM 693 O O . PRO A 1 87 ? 4.899 -5.571 -7.567 1.00 88.19 87 PRO A O 1
ATOM 696 N N . ARG A 1 88 ? 6.342 -3.993 -8.254 1.00 88.88 88 ARG A N 1
ATOM 697 C CA . ARG A 1 88 ? 5.799 -3.859 -9.615 1.00 88.88 88 ARG A CA 1
ATOM 698 C C . ARG A 1 88 ? 6.843 -4.310 -10.631 1.00 88.88 88 ARG A C 1
ATOM 700 O O . ARG A 1 88 ? 8.032 -4.026 -10.480 1.00 88.88 88 ARG A O 1
ATOM 707 N N . SER A 1 89 ? 6.428 -5.022 -11.676 1.00 89.19 89 SER A N 1
ATOM 708 C CA . SER A 1 89 ? 7.296 -5.296 -12.832 1.00 89.19 89 SER A CA 1
ATOM 709 C C . SER A 1 89 ? 7.188 -4.221 -13.912 1.00 89.19 89 SER A C 1
ATOM 711 O O . SER A 1 89 ? 8.107 -4.112 -14.718 1.00 89.19 89 SER A O 1
ATOM 713 N N . ALA A 1 90 ? 6.134 -3.401 -13.882 1.00 87.75 90 ALA A N 1
ATOM 714 C CA . ALA A 1 90 ? 5.935 -2.267 -14.785 1.00 87.75 90 ALA A CA 1
ATOM 715 C C . ALA A 1 90 ? 5.491 -0.989 -14.026 1.00 87.75 90 ALA A C 1
ATOM 717 O O . ALA A 1 90 ? 4.365 -0.519 -14.208 1.00 87.75 90 ALA A O 1
ATOM 718 N N . PRO A 1 91 ? 6.327 -0.427 -13.126 1.00 87.62 91 PRO A N 1
ATOM 719 C CA . PRO A 1 91 ? 6.017 0.844 -12.472 1.00 87.62 91 PRO A CA 1
ATOM 720 C C . PRO A 1 91 ? 5.982 1.999 -13.486 1.00 87.62 91 PRO A C 1
ATOM 722 O O . PRO A 1 91 ? 6.661 1.979 -14.511 1.00 87.62 91 PRO A O 1
ATOM 725 N N . ARG A 1 92 ? 5.168 3.022 -13.209 1.00 83.56 92 ARG A N 1
ATOM 726 C CA . ARG A 1 92 ? 5.001 4.180 -14.100 1.00 83.56 92 ARG A CA 1
ATOM 727 C C . ARG A 1 92 ? 6.056 5.237 -13.792 1.00 83.56 92 ARG A C 1
ATOM 729 O O . ARG A 1 92 ? 6.191 5.622 -12.642 1.00 83.56 92 ARG A O 1
ATOM 736 N N . GLY A 1 93 ? 6.744 5.743 -14.814 1.00 84.88 93 GLY A N 1
ATOM 737 C CA . GLY A 1 93 ? 7.636 6.905 -14.681 1.00 84.88 93 GLY A CA 1
ATOM 738 C C . GLY A 1 93 ? 8.929 6.664 -13.893 1.00 84.88 93 GLY A C 1
ATOM 739 O O . GLY A 1 93 ? 9.657 7.612 -13.632 1.00 84.88 93 GLY A O 1
ATOM 740 N N . ILE A 1 94 ? 9.238 5.419 -13.518 1.00 88.31 94 ILE A N 1
ATOM 741 C CA . ILE A 1 94 ? 10.432 5.074 -12.742 1.00 88.31 94 ILE A CA 1
ATOM 742 C C . ILE A 1 94 ? 10.896 3.649 -13.064 1.00 88.31 94 ILE A C 1
ATOM 744 O O . ILE A 1 94 ? 10.105 2.827 -13.523 1.00 88.31 94 ILE A O 1
ATOM 748 N N . SER A 1 95 ? 12.172 3.329 -12.829 1.00 89.56 95 SER A N 1
ATOM 749 C CA . SER A 1 95 ? 12.670 1.958 -13.005 1.00 89.56 95 SER A CA 1
ATOM 750 C C . SER A 1 95 ? 12.199 1.021 -11.883 1.00 89.56 95 SER A C 1
ATOM 752 O O . SER A 1 95 ? 11.991 1.439 -10.744 1.00 89.56 95 SER A O 1
ATOM 754 N N . VAL A 1 96 ? 12.104 -0.282 -12.174 1.00 86.94 96 VAL A N 1
ATOM 755 C CA . VAL A 1 96 ? 11.758 -1.324 -11.182 1.00 86.94 96 VAL A CA 1
ATOM 756 C C . VAL A 1 96 ? 12.700 -1.304 -9.975 1.00 86.94 96 VAL A C 1
ATOM 758 O O . VAL A 1 96 ? 12.253 -1.390 -8.832 1.00 86.94 96 VAL A O 1
ATOM 761 N N . GLY A 1 97 ? 14.009 -1.189 -10.223 1.00 80.56 97 GLY A N 1
ATOM 762 C CA . GLY A 1 97 ? 15.017 -1.206 -9.164 1.00 80.56 97 GLY A CA 1
ATOM 763 C C . GLY A 1 97 ? 14.951 0.024 -8.260 1.00 80.56 97 GLY A C 1
ATOM 764 O O . GLY A 1 97 ? 15.285 -0.063 -7.082 1.00 80.56 97 GLY A O 1
ATOM 765 N N . GLN A 1 98 ? 14.518 1.167 -8.788 1.00 83.31 98 GLN A N 1
ATOM 766 C CA . GLN A 1 98 ? 14.240 2.354 -7.985 1.00 83.31 98 GLN A CA 1
ATOM 767 C C . GLN A 1 98 ? 12.928 2.179 -7.213 1.00 83.31 98 GLN A C 1
ATOM 769 O O . GLN A 1 98 ? 12.956 2.251 -5.992 1.00 83.31 98 GLN A O 1
ATOM 774 N N . TYR A 1 99 ? 11.819 1.843 -7.879 1.00 84.00 99 TYR A N 1
ATOM 775 C CA . TYR A 1 99 ? 10.497 1.699 -7.249 1.00 84.00 99 TYR A CA 1
ATOM 776 C C . TYR A 1 99 ? 10.522 0.822 -5.986 1.00 84.00 99 TYR A C 1
ATOM 778 O O . TYR A 1 99 ? 10.039 1.229 -4.932 1.00 84.00 99 TYR A O 1
ATOM 786 N N . ASN A 1 100 ? 11.152 -0.355 -6.063 1.00 72.69 100 ASN A N 1
ATOM 787 C CA . ASN A 1 100 ? 11.172 -1.312 -4.952 1.00 72.69 100 ASN A CA 1
ATOM 788 C C . ASN A 1 100 ? 11.978 -0.842 -3.724 1.00 72.69 100 ASN A C 1
ATOM 790 O O . ASN A 1 100 ? 11.851 -1.445 -2.663 1.00 72.69 100 ASN A O 1
ATOM 794 N N . ARG A 1 101 ? 12.813 0.197 -3.853 1.00 75.94 101 ARG A N 1
ATOM 795 C CA . ARG A 1 101 ? 13.675 0.708 -2.773 1.00 75.94 101 ARG A CA 1
ATOM 796 C C . ARG A 1 101 ? 13.115 1.937 -2.051 1.00 75.94 101 ARG A C 1
ATOM 798 O O . ARG A 1 101 ? 13.700 2.340 -1.058 1.00 75.94 101 ARG A O 1
ATOM 805 N N . ILE A 1 102 ? 12.046 2.556 -2.555 1.00 71.81 102 ILE A N 1
ATOM 806 C CA . ILE A 1 102 ? 11.840 3.996 -2.333 1.00 71.81 102 ILE A CA 1
ATOM 807 C C . ILE A 1 102 ? 10.982 4.370 -1.111 1.00 71.81 102 ILE A C 1
ATOM 809 O O . ILE A 1 102 ? 11.191 5.455 -0.585 1.00 71.81 102 ILE A O 1
ATOM 813 N N . ILE A 1 103 ? 10.069 3.519 -0.617 1.00 78.56 103 ILE A N 1
ATOM 814 C CA . ILE A 1 103 ? 9.121 3.930 0.452 1.00 78.56 103 ILE A CA 1
ATOM 815 C C . ILE A 1 103 ? 8.912 2.903 1.578 1.00 78.56 103 ILE A C 1
ATOM 817 O O . ILE A 1 103 ? 8.591 3.287 2.699 1.00 78.56 103 ILE A O 1
ATOM 821 N N . ASN A 1 104 ? 9.119 1.604 1.343 1.00 84.94 104 ASN A N 1
ATOM 822 C CA . ASN A 1 104 ? 8.768 0.592 2.351 1.00 84.94 104 ASN A CA 1
ATOM 823 C C . ASN A 1 104 ? 9.580 0.685 3.656 1.00 84.94 104 ASN A C 1
ATOM 825 O O . ASN A 1 104 ? 9.063 0.281 4.691 1.00 84.94 104 ASN A O 1
ATOM 829 N N . SER A 1 105 ? 10.807 1.220 3.624 1.00 84.62 105 SER A N 1
ATOM 830 C CA . SER A 1 105 ? 11.609 1.461 4.836 1.00 84.62 105 SER A CA 1
ATOM 831 C C . SER A 1 105 ? 11.041 2.578 5.712 1.00 84.62 105 SER A C 1
ATOM 833 O O . SER A 1 105 ? 11.125 2.508 6.933 1.00 84.62 105 SER A O 1
ATOM 835 N N . GLU A 1 106 ? 10.455 3.601 5.091 1.00 86.75 106 GLU A N 1
ATOM 836 C CA . GLU A 1 106 ? 9.808 4.703 5.806 1.00 86.75 106 GLU A CA 1
ATOM 837 C C . GLU A 1 106 ? 8.436 4.264 6.327 1.00 86.75 106 GLU A C 1
ATOM 839 O O . GLU A 1 106 ? 8.094 4.516 7.480 1.00 86.75 106 GLU A O 1
ATOM 844 N N . LEU A 1 107 ? 7.665 3.530 5.514 1.00 89.56 107 LEU A N 1
ATOM 845 C CA . LEU A 1 107 ? 6.375 2.984 5.945 1.00 89.56 107 LEU A CA 1
ATOM 846 C C . LEU A 1 107 ? 6.502 2.009 7.113 1.00 89.56 107 LEU A C 1
ATOM 848 O O . LEU A 1 107 ? 5.607 1.979 7.954 1.00 89.56 107 LEU A O 1
ATOM 852 N N . SER A 1 108 ? 7.592 1.240 7.202 1.00 90.56 108 SER A N 1
ATOM 853 C CA . SER A 1 108 ? 7.778 0.287 8.302 1.00 90.56 108 SER A CA 1
ATOM 854 C C . SER A 1 108 ? 7.954 0.929 9.673 1.00 90.56 108 SER A C 1
ATOM 856 O O . SER A 1 108 ? 8.001 0.204 10.655 1.00 90.56 108 SER A O 1
ATOM 858 N N . ARG A 1 109 ? 8.070 2.259 9.731 1.00 91.62 109 ARG A N 1
ATOM 859 C CA . ARG A 1 109 ? 8.208 3.041 10.964 1.00 91.62 109 ARG A CA 1
ATOM 860 C C . ARG A 1 109 ? 6.990 3.925 11.229 1.00 91.62 109 ARG A C 1
ATOM 862 O O . ARG A 1 109 ? 7.054 4.859 12.022 1.00 91.62 109 ARG A O 1
ATOM 869 N N . ILE A 1 110 ? 5.886 3.710 10.509 1.00 91.75 110 ILE A N 1
ATOM 870 C CA . ILE A 1 110 ? 4.702 4.573 10.606 1.00 91.75 110 ILE A CA 1
ATOM 871 C C . ILE A 1 110 ? 4.034 4.514 11.987 1.00 91.75 110 ILE A C 1
ATOM 873 O O . ILE A 1 110 ? 3.468 5.510 12.435 1.00 91.75 110 ILE A O 1
ATOM 877 N N . ASP A 1 111 ? 4.143 3.377 12.663 1.00 91.94 111 ASP A N 1
ATOM 878 C CA . ASP A 1 111 ? 3.684 3.131 14.029 1.00 91.94 111 ASP A CA 1
ATOM 879 C C . ASP A 1 111 ? 4.457 3.966 15.063 1.00 91.94 111 ASP A C 1
ATOM 881 O O . ASP A 1 111 ? 3.873 4.422 16.046 1.00 91.94 111 ASP A O 1
ATOM 885 N N . GLU A 1 112 ? 5.733 4.272 14.800 1.00 92.94 112 GLU A N 1
ATOM 886 C CA . GLU A 1 112 ? 6.530 5.206 15.612 1.00 92.94 112 GLU A CA 1
ATOM 887 C C . GLU A 1 112 ? 6.018 6.658 15.501 1.00 92.94 112 GLU A C 1
ATOM 889 O O . GLU A 1 112 ? 6.237 7.474 16.398 1.00 92.94 112 GLU A O 1
ATOM 894 N N . VAL A 1 113 ? 5.350 7.004 14.393 1.00 92.62 113 VAL A N 1
ATOM 895 C CA . VAL A 1 113 ? 4.971 8.387 14.041 1.00 92.62 113 VAL A CA 1
ATOM 896 C C . VAL A 1 113 ? 3.489 8.681 14.295 1.00 92.62 113 VAL A C 1
ATOM 898 O O . VAL A 1 113 ? 3.108 9.844 14.509 1.00 92.62 113 VAL A O 1
ATOM 901 N N . VAL A 1 114 ? 2.636 7.657 14.237 1.00 92.56 114 VAL A N 1
ATOM 902 C CA . VAL A 1 114 ? 1.186 7.775 14.409 1.00 92.56 114 VAL A CA 1
ATOM 903 C C . VAL A 1 114 ? 0.676 6.652 15.324 1.00 92.56 114 VAL A C 1
ATOM 905 O O . VAL A 1 114 ? 0.529 5.516 14.873 1.00 92.56 114 VAL A O 1
ATOM 908 N N . PRO A 1 115 ? 0.352 6.955 16.597 1.00 88.19 115 PRO A N 1
ATOM 909 C CA . PRO A 1 115 ? -0.204 5.969 17.521 1.00 88.19 115 PRO A CA 1
ATOM 910 C C . PRO A 1 115 ? -1.491 5.314 16.990 1.00 88.19 115 PRO A C 1
ATOM 912 O O . PRO A 1 115 ? -2.360 5.995 16.441 1.00 88.19 115 PRO A O 1
ATOM 915 N N . GLY A 1 116 ? -1.615 3.994 17.169 1.00 85.75 116 GLY A N 1
ATOM 916 C CA . GLY A 1 116 ? -2.757 3.198 16.685 1.00 85.75 116 GLY A CA 1
ATOM 917 C C . GLY A 1 116 ? -2.693 2.820 15.197 1.00 85.75 116 GLY A C 1
ATOM 918 O O . GLY A 1 116 ? -3.626 2.222 14.659 1.00 85.75 116 GLY A O 1
ATOM 919 N N . VAL A 1 117 ? -1.599 3.165 14.514 1.00 92.62 117 VAL A N 1
ATOM 920 C CA . VAL A 1 117 ? -1.326 2.718 13.146 1.00 92.62 117 VAL A CA 1
ATOM 921 C C . VAL A 1 117 ? -0.318 1.582 13.186 1.00 92.62 117 VAL A C 1
ATOM 923 O O . VAL A 1 117 ? 0.676 1.655 13.899 1.00 92.62 117 VAL A O 1
ATOM 926 N N . HIS A 1 118 ? -0.556 0.549 12.387 1.00 91.62 118 HIS A N 1
ATOM 927 C CA . HIS A 1 118 ? 0.315 -0.611 12.279 1.00 91.62 118 HIS A CA 1
ATOM 928 C C . HIS A 1 118 ? 0.745 -0.816 10.834 1.00 91.62 118 HIS A C 1
ATOM 930 O O . HIS A 1 118 ? -0.077 -0.795 9.913 1.00 91.62 118 HIS A O 1
ATOM 936 N N . PHE A 1 119 ? 2.035 -1.058 10.625 1.00 91.25 119 PHE A N 1
ATOM 937 C CA . PHE A 1 119 ? 2.540 -1.439 9.317 1.00 91.25 119 PHE A CA 1
ATOM 938 C C . PHE A 1 119 ? 2.274 -2.922 9.035 1.00 91.25 119 PHE A C 1
ATOM 940 O O . PHE A 1 119 ? 2.581 -3.790 9.852 1.00 91.25 119 PHE A O 1
ATOM 947 N N . VAL A 1 120 ? 1.735 -3.221 7.853 1.00 89.31 120 VAL A N 1
ATOM 948 C CA . VAL A 1 120 ? 1.522 -4.589 7.373 1.00 89.31 120 VAL A CA 1
ATOM 949 C C . VAL A 1 120 ? 2.548 -4.900 6.297 1.00 89.31 120 VAL A C 1
ATOM 951 O O . VAL A 1 120 ? 2.486 -4.404 5.166 1.00 89.31 120 VAL A O 1
ATOM 954 N N . HIS A 1 121 ? 3.500 -5.754 6.656 1.00 85.44 121 HIS A N 1
ATOM 955 C CA . HIS A 1 121 ? 4.546 -6.202 5.753 1.00 85.44 121 HIS A CA 1
ATOM 956 C C . HIS A 1 121 ? 3.970 -7.038 4.602 1.00 85.44 121 HIS A C 1
ATOM 958 O O . HIS A 1 121 ? 3.070 -7.852 4.783 1.00 85.44 121 HIS A O 1
ATOM 964 N N . ALA A 1 122 ? 4.567 -6.906 3.415 1.00 82.94 122 ALA A N 1
ATOM 965 C CA . ALA A 1 122 ? 4.288 -7.776 2.271 1.00 82.94 122 ALA A CA 1
ATOM 966 C C . ALA A 1 122 ? 5.389 -8.842 2.072 1.00 82.94 122 ALA A C 1
ATOM 968 O O . ALA A 1 122 ? 5.754 -9.166 0.938 1.00 82.94 122 ALA A O 1
ATOM 969 N N . ILE A 1 123 ? 5.978 -9.348 3.167 1.00 77.56 123 ILE A N 1
ATOM 970 C CA . ILE A 1 123 ? 7.053 -10.354 3.108 1.00 77.56 123 ILE A CA 1
ATOM 971 C C . ILE A 1 123 ? 6.517 -11.604 2.410 1.00 77.56 123 ILE A C 1
ATOM 973 O O . ILE A 1 123 ? 5.535 -12.190 2.840 1.00 77.56 123 ILE A O 1
ATOM 977 N N . GLY A 1 124 ? 7.166 -12.012 1.319 1.00 79.56 124 GLY A N 1
ATOM 978 C CA . GLY A 1 124 ? 6.730 -13.152 0.511 1.00 79.56 124 GLY A CA 1
ATOM 979 C C . GLY A 1 124 ? 5.804 -12.790 -0.653 1.00 79.56 124 GLY A C 1
ATOM 980 O O . GLY A 1 124 ? 5.509 -13.667 -1.468 1.00 79.56 124 GLY A O 1
ATOM 981 N N . PHE A 1 125 ? 5.390 -11.524 -0.815 1.00 82.94 125 PHE A N 1
ATOM 982 C CA . PHE A 1 125 ? 4.703 -11.106 -2.037 1.00 82.94 125 PHE A CA 1
ATOM 983 C C . PHE A 1 125 ? 5.702 -11.015 -3.199 1.00 82.94 125 PHE A C 1
ATOM 985 O O . PHE A 1 125 ? 6.598 -10.171 -3.224 1.00 82.94 125 PHE A O 1
ATOM 992 N N . HIS A 1 126 ? 5.549 -11.888 -4.193 1.00 84.12 126 HIS A N 1
ATOM 993 C CA . HIS A 1 126 ? 6.467 -11.996 -5.327 1.00 84.12 126 HIS A CA 1
ATOM 994 C C . HIS A 1 126 ? 5.777 -11.725 -6.663 1.00 84.12 126 HIS A C 1
ATOM 996 O O . HIS A 1 126 ? 4.556 -11.762 -6.774 1.00 84.12 126 HIS A O 1
ATOM 1002 N N . ARG A 1 127 ? 6.573 -11.549 -7.726 1.00 81.81 127 ARG A N 1
ATOM 1003 C CA . ARG A 1 127 ? 6.072 -11.307 -9.093 1.00 81.81 127 ARG A CA 1
ATOM 1004 C C . ARG A 1 127 ? 5.032 -12.325 -9.577 1.00 81.81 127 ARG A C 1
ATOM 1006 O O . ARG A 1 127 ? 4.149 -11.942 -10.328 1.00 81.81 127 ARG A O 1
ATOM 1013 N N . ARG A 1 128 ? 5.079 -13.586 -9.124 1.00 87.19 128 ARG A N 1
ATOM 1014 C CA . ARG A 1 128 ? 4.064 -14.612 -9.458 1.00 87.19 128 ARG A CA 1
ATOM 1015 C C . ARG A 1 128 ? 2.642 -14.257 -8.992 1.00 87.19 128 ARG A C 1
ATOM 1017 O O . ARG A 1 128 ? 1.662 -14.785 -9.506 1.00 87.19 12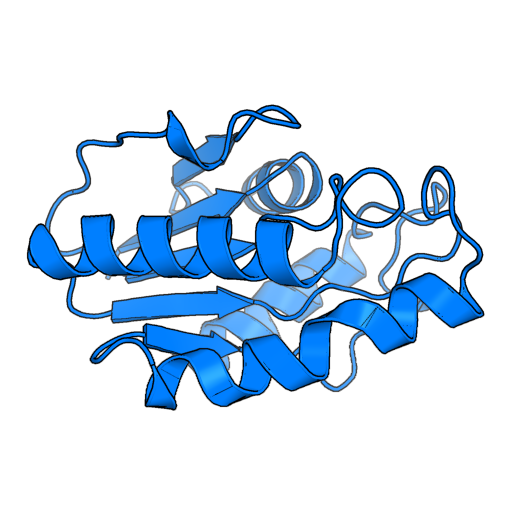8 ARG A O 1
ATOM 1024 N N . TYR A 1 129 ? 2.528 -13.365 -8.013 1.00 89.19 129 TYR A N 1
ATOM 1025 C CA . TYR A 1 129 ? 1.264 -12.862 -7.483 1.00 89.19 129 TYR A CA 1
ATOM 1026 C C . TYR A 1 129 ? 0.771 -11.604 -8.194 1.00 89.19 129 TYR A C 1
ATOM 1028 O O . TYR A 1 129 ? -0.324 -11.124 -7.896 1.00 89.19 129 TYR A O 1
ATOM 1036 N N . LEU A 1 130 ? 1.539 -11.092 -9.156 1.00 87.56 130 LEU A N 1
ATOM 1037 C CA . LEU A 1 130 ? 1.100 -10.030 -10.044 1.00 87.56 130 LEU A CA 1
ATOM 1038 C C . LEU A 1 130 ? 0.306 -10.607 -11.214 1.00 87.56 130 LEU A C 1
ATOM 1040 O O . LEU A 1 130 ? 0.523 -11.725 -11.679 1.00 87.56 130 LEU A O 1
ATOM 1044 N N . HIS A 1 131 ? -0.640 -9.811 -11.680 1.00 89.88 131 HIS A N 1
ATOM 1045 C CA . HIS A 1 131 ? -1.326 -9.980 -12.942 1.00 89.88 131 HIS A CA 1
ATOM 1046 C C . HIS A 1 131 ? 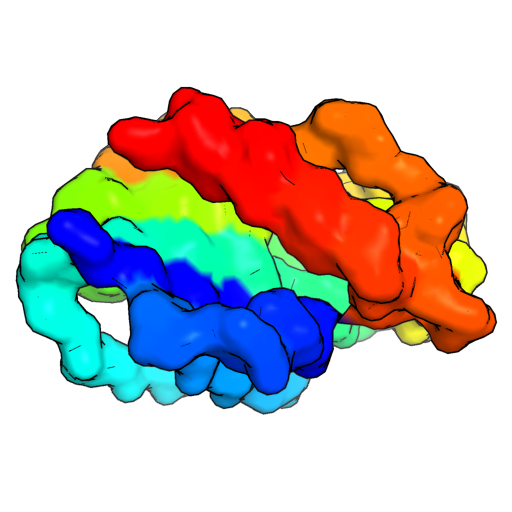-0.345 -9.760 -14.105 1.00 89.88 131 HIS A C 1
ATOM 1048 O O . HIS A 1 131 ? 0.742 -9.210 -13.927 1.00 89.88 131 HIS A O 1
ATOM 1054 N N . VAL A 1 132 ? -0.746 -10.148 -15.319 1.00 87.81 132 VAL A N 1
ATOM 1055 C CA . VAL A 1 132 ? 0.089 -10.012 -16.527 1.00 87.81 132 VAL A CA 1
ATOM 1056 C C . VAL A 1 132 ? 0.456 -8.562 -16.856 1.00 87.81 132 VAL A C 1
ATOM 1058 O O . VAL A 1 132 ? 1.433 -8.322 -17.554 1.00 87.81 132 VAL A O 1
ATOM 1061 N N . ASP A 1 133 ? -0.290 -7.591 -16.320 1.00 88.31 133 ASP A N 1
ATOM 1062 C CA . ASP A 1 133 ? 0.027 -6.163 -16.449 1.00 88.31 133 ASP A CA 1
ATOM 1063 C C . ASP A 1 133 ? 1.187 -5.700 -15.554 1.00 88.31 133 ASP A C 1
ATOM 1065 O O . ASP A 1 133 ? 1.629 -4.558 -15.666 1.00 88.31 133 ASP A O 1
ATOM 1069 N N . GLY A 1 134 ? 1.683 -6.560 -14.660 1.00 86.56 134 GLY A N 1
ATOM 1070 C CA . GLY A 1 134 ? 2.839 -6.267 -13.824 1.00 86.56 134 GLY A CA 1
ATOM 1071 C C . GLY A 1 134 ? 2.613 -5.229 -12.726 1.00 86.56 134 GLY A C 1
ATOM 1072 O O . GLY A 1 134 ? 3.586 -4.766 -12.121 1.00 86.56 134 GLY A O 1
ATOM 1073 N N . VAL A 1 135 ? 1.358 -4.849 -12.479 1.00 86.62 135 VAL A N 1
ATOM 1074 C CA . VAL A 1 135 ? 0.967 -3.823 -11.503 1.00 86.62 135 VAL A CA 1
ATOM 1075 C C . VAL A 1 135 ? -0.103 -4.353 -10.558 1.00 86.62 135 VAL A C 1
ATOM 1077 O O . VAL A 1 135 ? 0.031 -4.224 -9.346 1.00 86.62 135 VAL A O 1
ATOM 1080 N N . HIS A 1 136 ? -1.170 -4.945 -11.087 1.00 88.44 136 HIS A N 1
ATOM 1081 C CA . HIS A 1 136 ? -2.281 -5.440 -10.280 1.00 88.44 136 HIS A CA 1
ATOM 1082 C C . HIS A 1 136 ? -1.999 -6.841 -9.736 1.00 88.44 136 HIS A C 1
ATOM 1084 O O . HIS A 1 136 ? -1.148 -7.553 -10.255 1.00 88.44 136 HIS A O 1
ATOM 1090 N N . SER A 1 137 ? -2.740 -7.275 -8.716 1.00 87.62 137 SER A N 1
ATOM 1091 C CA . SER A 1 137 ? -2.658 -8.649 -8.215 1.00 87.62 137 SER A CA 1
ATOM 1092 C C . SER A 1 137 ? -3.372 -9.645 -9.133 1.00 87.62 137 SER A C 1
ATOM 1094 O O . SER A 1 137 ? -4.447 -9.377 -9.679 1.00 87.62 137 SER A O 1
ATOM 1096 N N . SER A 1 138 ? -2.781 -10.831 -9.282 1.00 89.81 138 SER A N 1
ATOM 1097 C CA . SER A 1 138 ? -3.436 -11.996 -9.878 1.00 89.81 138 SER A CA 1
ATOM 1098 C C . SER A 1 138 ? -4.454 -12.600 -8.907 1.00 89.81 138 SER A C 1
ATOM 1100 O O . SER A 1 138 ? -4.522 -12.233 -7.734 1.00 89.81 138 SER A O 1
ATOM 1102 N N . VAL A 1 139 ? -5.241 -13.583 -9.356 1.00 87.50 139 VAL A N 1
ATOM 1103 C CA . VAL A 1 139 ? -6.124 -14.356 -8.459 1.00 87.50 139 VAL A CA 1
ATOM 1104 C C . VAL A 1 139 ? -5.339 -14.949 -7.283 1.00 87.50 139 VAL A C 1
ATOM 1106 O O . VAL A 1 139 ? -5.804 -14.874 -6.148 1.00 87.50 139 VAL A O 1
ATOM 1109 N N . GLN A 1 140 ? -4.142 -15.486 -7.539 1.00 87.81 140 GLN A N 1
ATOM 1110 C CA . GLN A 1 140 ? -3.278 -16.036 -6.493 1.00 87.81 140 GLN A CA 1
ATOM 1111 C C . GLN A 1 140 ? -2.777 -14.947 -5.541 1.00 87.81 140 GLN A C 1
ATOM 1113 O O . GLN A 1 140 ? -2.818 -15.148 -4.334 1.00 87.81 140 GLN A O 1
ATOM 1118 N N . GLY A 1 141 ? -2.390 -13.776 -6.058 1.00 88.25 141 GLY A N 1
ATOM 1119 C CA . GLY A 1 141 ? -1.976 -12.654 -5.214 1.00 88.25 141 GLY A CA 1
ATOM 1120 C C . GLY A 1 141 ? -3.084 -12.122 -4.313 1.00 88.25 141 GLY A C 1
ATOM 1121 O O . GLY A 1 141 ? -2.835 -11.791 -3.159 1.00 88.25 141 GLY A O 1
ATOM 1122 N N . ARG A 1 142 ? -4.330 -12.109 -4.798 1.00 86.56 142 ARG A N 1
ATOM 1123 C CA . ARG A 1 142 ? -5.488 -11.751 -3.966 1.00 86.56 142 ARG A CA 1
ATOM 1124 C C . ARG A 1 142 ? -5.728 -12.765 -2.850 1.00 86.56 142 ARG A C 1
ATOM 1126 O O . ARG A 1 142 ? -6.005 -12.359 -1.732 1.00 86.56 142 ARG A O 1
ATOM 1133 N N . ARG A 1 143 ? -5.609 -14.068 -3.135 1.00 85.12 143 ARG A N 1
ATOM 1134 C CA . ARG A 1 143 ? -5.721 -15.115 -2.102 1.00 85.12 143 ARG A CA 1
ATOM 1135 C C . ARG A 1 143 ? -4.630 -14.966 -1.049 1.00 85.12 143 ARG A C 1
ATOM 1137 O O . ARG A 1 143 ? -4.956 -14.934 0.128 1.00 85.12 143 ARG A O 1
ATOM 1144 N N . TRP A 1 144 ? -3.388 -14.794 -1.496 1.00 86.38 144 TRP A N 1
ATOM 1145 C CA . TRP A 1 144 ? -2.243 -14.553 -0.624 1.00 86.38 144 TRP A CA 1
ATOM 1146 C C . TRP A 1 144 ? -2.470 -13.346 0.295 1.00 86.38 144 TRP A C 1
ATOM 1148 O O . TRP A 1 144 ? -2.213 -13.435 1.484 1.00 86.38 144 TRP A O 1
ATOM 1158 N N . PHE A 1 145 ? -3.029 -12.242 -0.216 1.00 85.00 145 PHE A N 1
ATOM 1159 C CA . PHE A 1 145 ? -3.334 -11.074 0.617 1.00 85.00 145 PHE A CA 1
ATOM 1160 C C . PHE A 1 145 ? -4.276 -11.422 1.779 1.00 85.00 145 PHE A C 1
ATOM 1162 O O . PHE A 1 145 ? -4.021 -11.045 2.917 1.00 85.00 145 PHE A O 1
ATOM 1169 N N . PHE A 1 146 ? -5.350 -12.170 1.521 1.00 78.75 146 PHE A N 1
ATOM 1170 C CA . PHE A 1 146 ? -6.281 -12.528 2.591 1.00 78.75 146 PHE A CA 1
ATOM 1171 C C . PHE A 1 146 ? -5.694 -13.546 3.574 1.00 78.75 146 PHE A C 1
ATOM 1173 O O . PHE A 1 146 ? -5.945 -13.426 4.769 1.00 78.75 146 PHE A O 1
ATOM 1180 N N . THR A 1 147 ? -4.906 -14.516 3.101 1.00 78.06 147 THR A N 1
ATOM 1181 C CA . THR A 1 147 ? -4.333 -15.549 3.978 1.00 78.06 147 THR A CA 1
ATOM 1182 C C . THR A 1 147 ? -3.137 -15.052 4.779 1.00 78.06 147 THR A C 1
ATOM 1184 O O . THR A 1 147 ? -3.036 -15.379 5.954 1.00 78.06 147 THR A O 1
ATOM 1187 N N . GLU A 1 148 ? -2.274 -14.235 4.177 1.00 74.25 148 GLU A N 1
ATOM 1188 C CA . GLU A 1 148 ? -0.990 -13.845 4.770 1.00 74.25 148 GLU A CA 1
ATOM 1189 C C . GLU A 1 148 ? -0.960 -12.398 5.280 1.00 74.25 148 GLU A C 1
ATOM 1191 O O . GLU A 1 148 ? -0.231 -12.110 6.219 1.00 74.25 148 GLU A O 1
ATOM 1196 N N . CYS A 1 149 ? -1.731 -11.465 4.703 1.00 71.44 149 CYS A N 1
ATOM 1197 C CA . CYS A 1 149 ? -1.743 -10.068 5.174 1.00 71.44 149 CYS A CA 1
ATOM 1198 C C . CYS A 1 149 ? -2.930 -9.733 6.074 1.00 71.44 149 CYS A C 1
ATOM 1200 O O . CYS A 1 149 ? -2.809 -8.858 6.922 1.00 71.44 149 CYS A O 1
ATOM 1202 N N . VAL A 1 150 ? -4.089 -10.362 5.880 1.00 69.06 150 VAL A N 1
ATOM 1203 C CA . VAL A 1 150 ? -5.290 -10.027 6.658 1.00 69.06 150 VAL A CA 1
ATOM 1204 C C . VAL A 1 150 ? -5.446 -10.970 7.849 1.00 69.06 150 VAL A C 1
ATOM 1206 O O . VAL A 1 150 ? -5.524 -10.493 8.972 1.00 69.06 150 VAL A O 1
ATOM 1209 N N . ASN A 1 151 ? -5.406 -12.290 7.646 1.00 65.44 151 ASN A N 1
ATOM 1210 C CA . ASN A 1 151 ? -5.619 -13.260 8.731 1.00 65.44 151 ASN A CA 1
ATOM 1211 C C . ASN A 1 151 ? -4.522 -13.289 9.812 1.00 65.44 151 ASN A C 1
ATOM 1213 O O . ASN A 1 151 ? -4.753 -13.847 10.873 1.00 65.44 151 ASN A O 1
ATOM 1217 N N . ILE A 1 152 ? -3.326 -12.750 9.554 1.00 59.41 152 ILE A N 1
ATOM 1218 C CA . ILE A 1 152 ? -2.254 -12.681 10.568 1.00 59.41 152 ILE A CA 1
ATOM 1219 C C . ILE A 1 152 ? -2.465 -11.493 11.520 1.00 59.41 152 ILE A C 1
ATOM 1221 O O . ILE A 1 152 ? -1.989 -11.502 12.652 1.00 59.41 152 ILE A O 1
ATOM 1225 N N . HIS A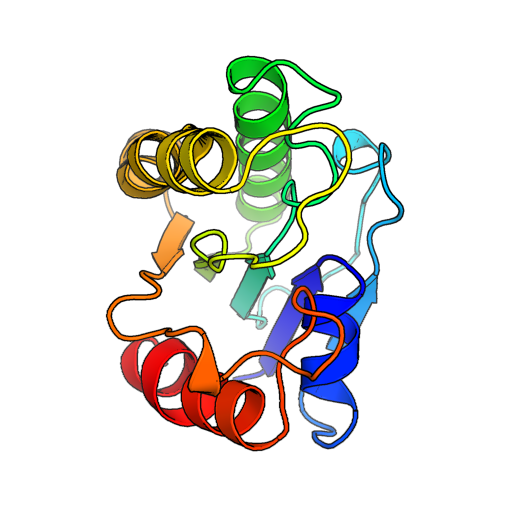 1 153 ? -3.182 -10.469 11.060 1.00 56.94 153 HIS A N 1
ATOM 1226 C CA . HIS A 1 153 ? -3.365 -9.204 11.769 1.00 56.94 153 HIS A CA 1
ATOM 1227 C C . HIS A 1 153 ? -4.790 -9.017 12.318 1.00 56.94 153 HIS A C 1
ATOM 1229 O O . HIS A 1 153 ? -5.075 -7.973 12.906 1.00 56.94 153 HIS A O 1
ATOM 1235 N N . LEU A 1 154 ? -5.668 -10.005 12.112 1.00 54.84 154 LEU A N 1
ATOM 1236 C CA . LEU A 1 154 ? -7.063 -10.070 12.557 1.00 54.84 154 LEU A CA 1
ATOM 1237 C C . LEU A 1 154 ? -7.280 -11.309 13.425 1.00 54.84 154 LEU A C 1
ATOM 1239 O O . LEU A 1 154 ? -8.071 -11.199 14.386 1.00 54.84 154 LEU A O 1
#

Foldseek 3Di:
DAEEEEEAPQSVVLCPPPPSYHYDHDDPPCLQVDDDDDPLPYAYEYEYLQLCVLPDALVVSLVSVLVSLQVVVVVNNLHYEYEAQAQFPDHPNDHSVCSVPHHRVVLCCSCVVHPSYHYFYPVPRDQVQCDPNRHHGDPVVSVCCCVPRPVVRD

Secondary structure (DSSP, 8-state):
-EEEEEESHHHHHHGGG-TTEEEEEPPTT-GGG------TTEEEEEE-STTTBTTB-HHHHHHHHHHHHHHHHHTT---EEEEPPPP-SS-SSS-HHHHTTSSHHHHTTHHHHSTTEEEE--TT--GGGB-TTSSSBPHHHHHHIIIIIITTT-